Protein AF-A0A2L2LL91-F1 (afdb_monomer)

Secondary structure (DSSP, 8-state):
--HHHHHHHHHHHHHHHHTTTTTS---TTS-TTTTSSS-HHHHHHHHHHHHHHHS----TTT--GGGGSSHHHHIIIIISPP-------

Mean predicted aligned error: 5.46 Å

Organism: Agrobacterium tumefaciens (NCBI:txid358)

Radius of gyration: 13.74 Å; Cα contacts (8 Å, |Δi|>4): 72; chains: 1; bounding box: 45×24×28 Å

Structure (mmCIF, N/CA/C/O backbone):
data_AF-A0A2L2LL91-F1
#
_entry.id   AF-A0A2L2LL91-F1
#
loop_
_atom_site.group_PDB
_atom_site.id
_atom_site.type_symbol
_atom_site.label_atom_id
_atom_site.label_alt_id
_atom_site.label_comp_id
_atom_site.label_asym_id
_atom_site.label_entity_id
_atom_site.label_seq_id
_atom_site.pdbx_PDB_ins_code
_atom_site.Cartn_x
_atom_site.Cartn_y
_atom_site.Cartn_z
_atom_site.occupancy
_atom_site.B_iso_or_equiv
_atom_site.auth_seq_id
_atom_site.auth_comp_id
_atom_site.auth_asym_id
_atom_site.auth_atom_id
_atom_site.pdbx_PDB_model_num
ATOM 1 N N . MET A 1 1 ? -17.875 4.804 -3.226 1.00 62.12 1 MET A N 1
ATOM 2 C CA . MET A 1 1 ? -16.630 5.392 -2.693 1.00 62.12 1 MET A CA 1
ATOM 3 C C . MET A 1 1 ? -16.930 6.799 -2.192 1.00 62.12 1 MET A C 1
ATOM 5 O O . MET A 1 1 ? -17.616 7.523 -2.904 1.00 62.12 1 MET A O 1
ATOM 9 N N . THR A 1 2 ? -16.526 7.149 -0.968 1.00 86.38 2 THR A N 1
ATOM 10 C CA . THR A 1 2 ? -16.686 8.511 -0.415 1.00 86.38 2 THR A CA 1
ATOM 11 C C . THR A 1 2 ? -15.501 9.396 -0.826 1.00 86.38 2 THR A C 1
ATOM 13 O O . THR A 1 2 ? -14.475 8.871 -1.257 1.00 86.38 2 THR A O 1
ATOM 16 N N . GLU A 1 3 ? -15.618 10.723 -0.683 1.00 87.81 3 GLU A N 1
ATOM 17 C CA . GLU A 1 3 ? -14.519 11.655 -1.008 1.00 87.81 3 GLU A CA 1
ATOM 18 C C . GLU A 1 3 ? -13.250 11.374 -0.184 1.00 87.81 3 GLU A C 1
ATOM 20 O O . GLU A 1 3 ? -12.161 11.340 -0.745 1.00 87.81 3 GLU A O 1
ATOM 25 N N . SER A 1 4 ? -13.391 11.046 1.107 1.00 89.75 4 SER A N 1
ATOM 26 C CA . SER A 1 4 ? -12.249 10.685 1.964 1.00 89.75 4 SER A CA 1
ATOM 27 C C . SER A 1 4 ? -11.503 9.451 1.440 1.00 89.75 4 SER A C 1
ATOM 29 O O . SER A 1 4 ? -10.291 9.494 1.262 1.00 89.75 4 SER A O 1
ATOM 31 N N . ILE A 1 5 ? -12.219 8.376 1.080 1.00 92.12 5 ILE A N 1
ATOM 32 C CA . ILE A 1 5 ? -11.584 7.159 0.540 1.00 92.12 5 ILE A CA 1
ATOM 33 C C . ILE A 1 5 ? -10.822 7.472 -0.752 1.00 92.12 5 ILE A C 1
ATOM 35 O O . ILE A 1 5 ? -9.726 6.957 -0.969 1.00 92.12 5 ILE A O 1
ATOM 39 N N . LYS A 1 6 ? -11.370 8.341 -1.607 1.00 92.94 6 LYS A N 1
ATOM 40 C CA . LYS A 1 6 ? -10.705 8.752 -2.846 1.00 92.94 6 LYS A CA 1
ATOM 41 C C . LYS A 1 6 ? -9.405 9.517 -2.569 1.00 92.94 6 LYS A C 1
ATOM 43 O O . LYS A 1 6 ? -8.402 9.247 -3.224 1.00 92.94 6 LYS A O 1
ATOM 48 N N . GLU A 1 7 ? -9.401 10.429 -1.597 1.00 94.31 7 GLU A N 1
ATOM 49 C CA . GLU A 1 7 ? -8.195 11.153 -1.169 1.00 94.31 7 GLU A CA 1
ATOM 50 C C . GLU A 1 7 ? -7.136 10.200 -0.598 1.00 94.31 7 GLU A C 1
ATOM 52 O O . GLU A 1 7 ? -5.974 10.255 -0.995 1.00 94.31 7 GLU A O 1
ATOM 57 N N . GLN A 1 8 ? -7.542 9.274 0.272 1.00 95.12 8 GLN A N 1
ATOM 58 C CA . GLN A 1 8 ? -6.670 8.245 0.846 1.00 95.12 8 GLN A CA 1
ATOM 59 C C . GLN A 1 8 ? -6.061 7.341 -0.238 1.00 95.12 8 GLN A C 1
ATOM 61 O O . GLN A 1 8 ? -4.857 7.084 -0.232 1.00 95.12 8 GLN A O 1
ATOM 66 N N . THR A 1 9 ? -6.871 6.930 -1.216 1.00 95.62 9 THR A N 1
ATOM 67 C CA . THR A 1 9 ? -6.420 6.150 -2.380 1.00 95.62 9 THR A CA 1
ATOM 68 C C . THR A 1 9 ? -5.380 6.927 -3.185 1.00 95.62 9 THR A C 1
ATOM 70 O O . THR A 1 9 ? -4.334 6.385 -3.537 1.00 95.62 9 THR A O 1
ATOM 73 N N . GLN A 1 10 ? -5.624 8.217 -3.439 1.00 95.38 10 GLN A N 1
ATOM 74 C CA . GLN A 1 10 ? -4.687 9.055 -4.185 1.00 95.38 10 GLN A CA 1
ATOM 75 C C . GLN A 1 10 ? -3.347 9.204 -3.455 1.00 95.38 10 GLN A C 1
ATOM 77 O O . GLN A 1 10 ? -2.304 9.136 -4.097 1.00 95.38 10 GLN A O 1
ATOM 82 N N . LEU A 1 11 ? -3.353 9.334 -2.124 1.00 95.69 11 LEU A N 1
ATOM 83 C CA . LEU A 1 11 ? -2.121 9.387 -1.327 1.00 95.69 11 LEU A CA 1
ATOM 84 C C . LEU A 1 11 ? -1.283 8.109 -1.466 1.00 95.69 11 LEU A C 1
ATOM 86 O O . LEU A 1 11 ? -0.057 8.189 -1.555 1.00 95.69 11 LEU A O 1
ATOM 90 N N . ILE A 1 12 ? -1.932 6.942 -1.510 1.00 95.06 12 ILE A N 1
ATOM 91 C CA . ILE A 1 12 ? -1.259 5.655 -1.724 1.00 95.06 12 ILE A CA 1
ATOM 92 C C . ILE A 1 12 ? -0.663 5.598 -3.135 1.00 95.06 12 ILE A C 1
ATOM 94 O O . ILE A 1 12 ? 0.516 5.282 -3.290 1.00 95.06 12 ILE A O 1
ATOM 98 N N . VAL A 1 13 ? -1.438 5.970 -4.159 1.00 95.31 13 VAL A N 1
ATOM 99 C CA . VAL A 1 13 ? -0.972 6.008 -5.556 1.00 95.31 13 VAL A CA 1
ATOM 100 C C . VAL A 1 13 ? 0.220 6.950 -5.720 1.00 95.31 13 VAL A C 1
ATOM 102 O O . VAL A 1 13 ? 1.230 6.572 -6.314 1.00 95.31 13 VAL A O 1
ATOM 105 N N . ASP A 1 14 ? 0.136 8.161 -5.173 1.00 94.75 14 ASP A N 1
ATOM 106 C CA . ASP A 1 14 ? 1.204 9.156 -5.264 1.00 94.75 14 ASP A CA 1
ATOM 107 C C . ASP A 1 14 ? 2.474 8.660 -4.575 1.00 94.75 14 ASP A C 1
ATOM 109 O O . ASP A 1 14 ? 3.571 8.793 -5.121 1.00 94.75 14 ASP A O 1
ATOM 113 N N . TRP A 1 15 ? 2.335 8.019 -3.412 1.00 95.25 15 TRP A N 1
ATOM 114 C CA . TRP A 1 15 ? 3.462 7.403 -2.726 1.00 95.25 15 TRP A CA 1
ATOM 115 C C . TRP A 1 15 ? 4.112 6.300 -3.572 1.00 95.25 15 TRP A C 1
ATOM 117 O O . TRP A 1 15 ? 5.328 6.338 -3.766 1.00 95.25 15 TRP A O 1
ATOM 127 N N . ILE A 1 16 ? 3.336 5.386 -4.165 1.00 93.25 16 ILE A N 1
ATOM 128 C CA . ILE A 1 16 ? 3.868 4.341 -5.061 1.00 93.25 16 ILE A CA 1
ATOM 129 C C . ILE A 1 16 ? 4.590 4.971 -6.260 1.00 93.25 16 ILE A C 1
ATOM 131 O O . ILE A 1 16 ? 5.671 4.517 -6.644 1.00 93.25 16 ILE A O 1
ATOM 135 N N . LYS A 1 17 ? 4.060 6.061 -6.823 1.00 92.56 17 LYS A N 1
ATOM 136 C CA . LYS A 1 17 ? 4.734 6.807 -7.894 1.00 92.56 17 LYS A CA 1
ATOM 137 C C . LYS A 1 17 ? 6.083 7.364 -7.440 1.00 92.56 17 LYS A C 1
ATOM 139 O O . LYS A 1 17 ? 7.058 7.240 -8.179 1.00 92.56 17 LYS A O 1
ATOM 144 N N . THR A 1 18 ? 6.190 7.899 -6.219 1.00 92.12 18 THR A N 1
ATOM 145 C CA . THR A 1 18 ? 7.480 8.395 -5.691 1.00 92.12 18 THR A CA 1
ATOM 146 C C . THR A 1 18 ? 8.553 7.310 -5.578 1.00 92.12 18 THR A C 1
ATOM 148 O O . THR A 1 18 ?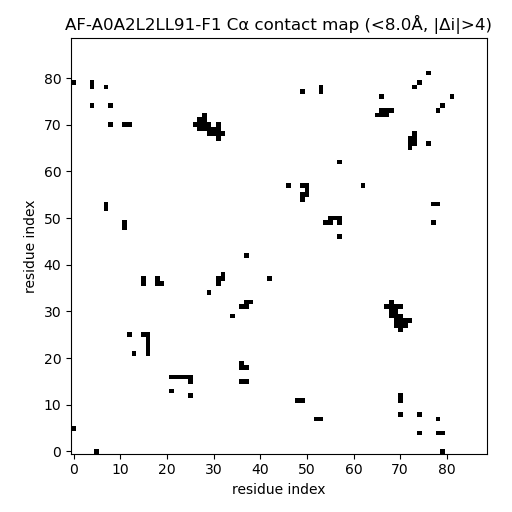 9.740 7.614 -5.662 1.00 92.12 18 THR A O 1
ATOM 151 N N . LEU A 1 19 ? 8.156 6.042 -5.443 1.00 89.38 19 LEU A N 1
ATOM 152 C CA . LEU A 1 19 ? 9.072 4.903 -5.379 1.00 89.38 19 LEU A CA 1
ATOM 153 C C . LEU A 1 19 ? 9.636 4.478 -6.743 1.00 89.38 19 LEU A C 1
ATOM 155 O O . LEU A 1 19 ? 10.562 3.661 -6.764 1.00 89.38 19 LEU A O 1
ATOM 159 N N . ASN A 1 20 ? 9.055 4.979 -7.838 1.00 86.62 20 ASN A N 1
ATOM 160 C CA . ASN A 1 20 ? 9.269 4.540 -9.220 1.00 86.62 20 ASN A CA 1
ATOM 161 C C . ASN A 1 20 ? 9.513 5.740 -10.161 1.00 86.62 20 ASN A C 1
ATOM 163 O O . ASN A 1 20 ? 8.978 5.803 -11.268 1.00 86.62 20 ASN A O 1
ATOM 167 N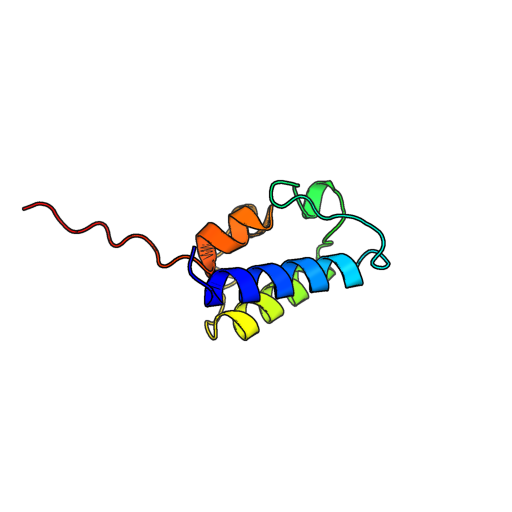 N . ASP A 1 21 ? 10.282 6.727 -9.688 1.00 82.81 21 ASP A N 1
ATOM 168 C CA . ASP A 1 21 ? 10.661 7.960 -10.402 1.00 82.81 21 ASP A CA 1
ATOM 169 C C . ASP A 1 21 ? 9.487 8.844 -10.874 1.00 82.81 21 ASP A C 1
ATOM 171 O O . ASP A 1 21 ? 9.658 9.738 -11.702 1.00 82.81 21 ASP A O 1
ATOM 175 N N . GLY A 1 22 ? 8.275 8.624 -10.354 1.00 73.56 22 GLY A N 1
ATOM 176 C CA . GLY A 1 22 ? 7.089 9.451 -10.596 1.00 73.56 22 GLY A CA 1
ATOM 177 C C . GLY A 1 22 ? 6.489 9.374 -12.005 1.00 73.56 22 GLY A C 1
ATOM 178 O O . GLY A 1 22 ? 5.396 9.893 -12.218 1.00 73.56 22 GLY A O 1
ATOM 179 N N . MET A 1 23 ? 7.174 8.741 -12.962 1.00 64.81 23 MET A N 1
ATOM 180 C CA . MET A 1 23 ? 6.789 8.716 -14.381 1.00 64.81 23 MET A CA 1
ATOM 181 C C . MET A 1 23 ? 5.939 7.505 -14.777 1.00 64.81 23 MET A C 1
ATOM 183 O O . MET A 1 23 ? 5.380 7.489 -15.872 1.00 64.81 23 MET A O 1
ATOM 187 N N . ARG A 1 24 ? 5.843 6.489 -13.914 1.00 80.44 24 ARG A N 1
ATOM 188 C CA . ARG A 1 24 ? 5.039 5.296 -14.175 1.00 80.44 24 ARG A CA 1
ATOM 189 C C . ARG A 1 24 ? 3.598 5.510 -13.712 1.00 80.44 24 ARG A C 1
ATOM 191 O O . ARG A 1 24 ? 3.358 5.867 -12.558 1.00 80.44 24 ARG A O 1
ATOM 198 N N . ASP A 1 25 ? 2.650 5.262 -14.609 1.00 83.50 25 ASP A N 1
ATOM 199 C CA . ASP A 1 25 ? 1.252 5.108 -14.221 1.00 83.50 25 ASP A CA 1
ATOM 200 C C . ASP A 1 25 ? 1.073 3.809 -13.434 1.00 83.50 25 ASP A C 1
ATOM 202 O O . ASP A 1 25 ? 1.634 2.775 -13.790 1.00 83.50 25 ASP A O 1
ATOM 206 N N . VAL A 1 26 ? 0.324 3.905 -12.337 1.00 88.88 26 VAL A N 1
ATOM 207 C CA . VAL A 1 26 ? 0.011 2.788 -11.444 1.00 88.88 26 VAL A CA 1
ATOM 208 C C . VAL A 1 26 ? -1.408 2.355 -11.771 1.00 88.88 26 VAL A C 1
ATOM 210 O O . VAL A 1 26 ? -2.340 3.145 -11.595 1.00 88.88 26 VAL A O 1
ATOM 213 N N . ASP A 1 27 ? -1.559 1.136 -12.276 1.00 93.56 27 ASP A N 1
ATOM 214 C CA . ASP A 1 27 ? -2.869 0.505 -12.403 1.00 93.56 27 ASP A CA 1
ATOM 215 C C . ASP A 1 27 ? -3.334 0.059 -11.006 1.00 93.56 27 ASP A C 1
ATOM 217 O O . ASP A 1 27 ? -2.543 -0.430 -10.200 1.00 93.56 27 ASP A O 1
ATOM 221 N N . LEU A 1 28 ? -4.608 0.281 -10.686 1.00 94.12 28 LEU A N 1
ATOM 222 C CA . LEU A 1 28 ? -5.144 0.004 -9.353 1.00 94.12 28 LEU A CA 1
ATOM 223 C C . LEU A 1 28 ? -5.285 -1.497 -9.078 1.00 94.12 28 LEU A C 1
ATOM 225 O O . LEU A 1 28 ? -5.293 -1.893 -7.912 1.00 94.12 28 LEU A O 1
ATOM 229 N N . ASP A 1 29 ? -5.373 -2.304 -10.137 1.00 95.50 29 ASP A N 1
ATOM 230 C CA . ASP A 1 29 ? -5.462 -3.766 -10.085 1.00 95.50 29 ASP A CA 1
ATOM 231 C C . ASP A 1 29 ? -4.109 -4.459 -10.332 1.00 95.50 29 ASP A C 1
ATOM 233 O O . ASP A 1 29 ? -4.024 -5.684 -10.255 1.00 95.50 29 ASP A O 1
ATOM 237 N N . GLU A 1 30 ? -3.046 -3.702 -10.632 1.00 94.62 30 GLU A N 1
ATOM 238 C CA . GLU A 1 30 ? -1.706 -4.265 -10.822 1.00 94.62 30 GLU A CA 1
ATOM 239 C C . GLU A 1 30 ? -1.153 -4.818 -9.508 1.00 94.62 30 GLU A C 1
ATOM 241 O O . GLU A 1 30 ? -1.216 -4.165 -8.462 1.00 94.62 30 GLU A O 1
ATOM 246 N N . ASP A 1 31 ? -0.564 -6.014 -9.590 1.00 95.31 31 ASP A N 1
ATOM 247 C CA . ASP A 1 31 ? 0.140 -6.607 -8.462 1.00 95.31 31 ASP A CA 1
ATOM 248 C C . ASP A 1 31 ? 1.430 -5.822 -8.182 1.00 95.31 31 ASP A C 1
ATOM 250 O O . ASP A 1 31 ? 2.367 -5.803 -8.986 1.00 95.31 31 ASP A O 1
ATOM 254 N N . LEU A 1 32 ? 1.474 -5.142 -7.041 1.00 94.31 32 LEU A N 1
ATOM 255 C CA . LEU A 1 32 ? 2.542 -4.242 -6.627 1.00 94.31 32 LEU A CA 1
ATOM 256 C C . LEU A 1 32 ? 3.860 -4.973 -6.352 1.00 94.31 32 LEU A C 1
ATOM 258 O O . LEU A 1 32 ? 4.926 -4.362 -6.470 1.00 94.31 32 LEU A O 1
ATOM 262 N N . PHE A 1 33 ? 3.807 -6.253 -5.988 1.00 93.38 33 PHE A N 1
ATOM 263 C CA . PHE A 1 33 ? 4.985 -7.050 -5.668 1.00 93.38 33 PHE A CA 1
ATOM 264 C C . PHE A 1 33 ? 5.554 -7.702 -6.927 1.00 93.38 33 PHE A C 1
ATOM 266 O O . PHE A 1 33 ? 6.750 -7.562 -7.197 1.00 93.38 33 PHE A O 1
ATOM 273 N N . ASP A 1 34 ? 4.701 -8.332 -7.734 1.00 93.38 34 ASP A N 1
ATOM 274 C CA . ASP A 1 34 ? 5.094 -8.990 -8.983 1.00 93.38 34 ASP A CA 1
ATOM 275 C C . ASP A 1 34 ? 5.579 -7.982 -10.034 1.00 93.38 34 ASP A C 1
ATOM 277 O O . ASP A 1 34 ? 6.549 -8.238 -10.753 1.00 93.38 34 ASP A O 1
ATOM 281 N N . SER A 1 35 ? 4.960 -6.799 -10.100 1.00 91.31 35 SER A N 1
ATOM 282 C CA . SER A 1 35 ? 5.419 -5.695 -10.959 1.00 91.31 35 SER A CA 1
ATOM 283 C C . SER A 1 35 ? 6.725 -5.048 -10.486 1.00 91.31 35 SER A C 1
ATOM 285 O O . SER A 1 35 ? 7.361 -4.304 -11.238 1.00 91.31 35 SER A O 1
ATOM 287 N N . GLY A 1 36 ? 7.131 -5.304 -9.238 1.00 91.19 36 GLY A N 1
ATOM 288 C CA . GLY A 1 36 ? 8.292 -4.687 -8.603 1.00 91.19 36 GLY A CA 1
ATOM 289 C C . GLY A 1 36 ? 8.083 -3.232 -8.167 1.00 91.19 36 GLY A C 1
ATOM 290 O O . GLY A 1 36 ? 9.053 -2.581 -7.763 1.00 91.19 36 GLY A O 1
ATOM 291 N N . LEU A 1 37 ? 6.848 -2.715 -8.210 1.00 92.62 37 LEU A N 1
ATOM 292 C CA . LEU A 1 37 ? 6.505 -1.374 -7.720 1.00 92.62 37 LEU A CA 1
ATOM 293 C C . LEU A 1 37 ? 6.806 -1.220 -6.222 1.00 92.62 37 LEU A C 1
ATOM 295 O O . LEU A 1 37 ? 7.273 -0.162 -5.779 1.00 92.62 37 LEU A O 1
ATOM 299 N N . VAL A 1 38 ? 6.582 -2.290 -5.456 1.00 93.25 38 VAL A N 1
ATOM 300 C CA . VAL A 1 38 ? 6.824 -2.398 -4.018 1.00 93.25 38 VAL A CA 1
ATOM 301 C C . VAL A 1 38 ? 7.707 -3.618 -3.750 1.00 93.25 38 VAL A C 1
ATOM 303 O O . VAL A 1 38 ? 7.364 -4.752 -4.056 1.00 93.25 38 VAL A O 1
ATOM 306 N N . SER A 1 39 ? 8.872 -3.390 -3.142 1.00 91.69 39 SER A N 1
ATOM 307 C CA . SER A 1 39 ? 9.756 -4.455 -2.654 1.00 91.69 39 SER A CA 1
ATOM 308 C C . SER A 1 39 ? 9.503 -4.753 -1.175 1.00 91.69 39 SER A C 1
ATOM 310 O O . SER A 1 39 ? 8.859 -3.966 -0.485 1.00 91.69 39 SER A O 1
ATOM 312 N N . SER A 1 40 ? 10.094 -5.822 -0.632 1.00 88.75 40 SER A N 1
ATOM 313 C CA . SER A 1 40 ? 9.922 -6.211 0.780 1.00 88.75 40 SER A CA 1
ATOM 314 C C . SER A 1 40 ? 10.274 -5.106 1.789 1.00 88.75 40 SER A C 1
ATOM 316 O O . SER A 1 40 ? 9.648 -5.006 2.837 1.00 88.75 40 SER A O 1
ATOM 318 N N . LEU A 1 41 ? 11.253 -4.242 1.489 1.00 90.69 41 LEU A N 1
ATOM 319 C CA . LEU A 1 41 ? 11.581 -3.104 2.361 1.00 90.69 41 LEU A CA 1
ATOM 320 C C . LEU A 1 41 ? 10.545 -1.978 2.244 1.00 90.69 41 LEU A C 1
ATOM 322 O O . LEU A 1 41 ? 10.175 -1.364 3.243 1.00 90.69 41 LEU A O 1
ATOM 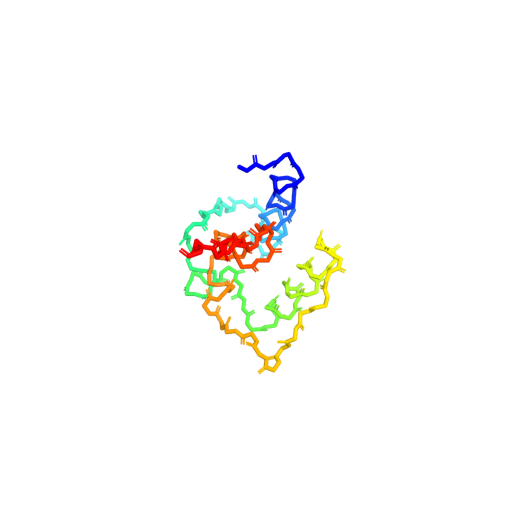326 N N . LYS A 1 42 ? 10.081 -1.707 1.018 1.00 93.00 42 LYS A N 1
ATOM 327 C CA . LYS A 1 42 ? 9.048 -0.699 0.748 1.00 93.00 42 LYS A CA 1
ATOM 328 C C . LYS A 1 42 ? 7.695 -1.136 1.319 1.00 93.00 42 LYS A C 1
ATOM 330 O O . LYS A 1 42 ? 6.928 -0.283 1.738 1.00 93.00 42 LYS A O 1
ATOM 335 N N . PHE A 1 43 ? 7.437 -2.437 1.422 1.00 93.56 43 PHE A N 1
ATOM 336 C CA . PHE A 1 43 ? 6.233 -2.979 2.048 1.00 93.56 43 PHE A CA 1
ATOM 337 C C . PHE A 1 43 ? 6.049 -2.488 3.489 1.00 93.56 43 PHE A C 1
ATOM 339 O O . PHE A 1 43 ? 4.991 -1.971 3.828 1.00 93.56 43 PHE A O 1
ATOM 346 N N . MET A 1 44 ? 7.103 -2.518 4.310 1.00 94.12 44 MET A N 1
ATOM 347 C CA . MET A 1 44 ? 7.029 -1.979 5.676 1.00 94.12 44 MET A CA 1
ATOM 348 C C . MET A 1 44 ? 6.669 -0.487 5.701 1.00 94.12 44 MET A C 1
ATOM 350 O O . MET A 1 44 ? 5.983 -0.025 6.605 1.00 94.12 44 MET A O 1
ATOM 354 N N . GLN A 1 45 ? 7.111 0.283 4.704 1.00 94.75 45 GLN A N 1
ATOM 355 C CA . GLN A 1 45 ? 6.756 1.700 4.581 1.00 94.75 45 GLN A CA 1
ATOM 356 C C . GLN A 1 45 ? 5.313 1.896 4.100 1.00 94.75 45 GLN A C 1
ATOM 358 O O . GLN A 1 45 ? 4.663 2.849 4.525 1.00 94.75 45 GLN A O 1
ATOM 363 N N . LEU A 1 46 ? 4.815 0.997 3.247 1.00 94.94 46 LEU A N 1
ATOM 364 C CA . LEU A 1 46 ? 3.424 0.978 2.805 1.00 94.94 46 LEU A CA 1
ATOM 365 C C . LEU A 1 46 ? 2.478 0.715 3.980 1.00 94.94 46 LEU A C 1
ATOM 367 O O . LEU A 1 46 ? 1.491 1.428 4.126 1.00 94.94 46 LEU A O 1
ATOM 371 N N . VAL A 1 47 ? 2.814 -0.239 4.852 1.00 94.81 47 VAL A N 1
ATOM 372 C CA . VAL A 1 47 ? 2.053 -0.510 6.081 1.00 94.81 47 VAL A CA 1
ATOM 373 C C . VAL A 1 47 ? 1.946 0.758 6.934 1.00 94.81 47 VAL A C 1
ATOM 375 O O . VAL A 1 47 ? 0.843 1.214 7.213 1.00 94.81 47 VAL A O 1
ATOM 378 N N . LEU A 1 48 ? 3.076 1.408 7.238 1.00 94.44 48 LEU A N 1
ATOM 379 C CA . LEU A 1 48 ? 3.093 2.661 8.010 1.00 94.44 48 LEU A CA 1
ATOM 380 C C . LEU A 1 48 ? 2.287 3.790 7.341 1.00 94.44 48 LEU A C 1
ATOM 382 O O . LEU A 1 48 ? 1.690 4.633 8.016 1.00 94.44 48 LEU A O 1
ATOM 386 N N . LEU A 1 49 ? 2.284 3.846 6.005 1.00 95.75 49 LEU A N 1
ATOM 387 C CA . LEU A 1 49 ? 1.468 4.803 5.265 1.00 95.75 49 LEU A CA 1
ATOM 388 C C . LEU A 1 49 ? -0.023 4.516 5.461 1.00 95.75 49 LEU A C 1
ATOM 390 O O . LEU A 1 49 ? -0.775 5.449 5.737 1.00 95.75 49 LEU A O 1
ATOM 394 N N . ILE A 1 50 ? -0.440 3.256 5.340 1.00 94.94 50 ILE A N 1
ATOM 395 C CA . ILE A 1 50 ? -1.832 2.841 5.534 1.00 94.94 50 ILE A CA 1
ATOM 396 C C . ILE A 1 50 ? -2.285 3.186 6.951 1.00 94.94 50 ILE A C 1
ATOM 398 O O . ILE A 1 50 ? -3.333 3.812 7.106 1.00 94.94 50 ILE A O 1
ATOM 402 N N . GLU A 1 51 ? -1.474 2.900 7.970 1.00 95.38 51 GLU A N 1
ATOM 403 C CA . GLU A 1 51 ? -1.791 3.254 9.358 1.00 95.38 51 GLU A CA 1
ATOM 404 C C . GLU A 1 51 ? -1.977 4.758 9.546 1.00 95.38 51 GLU A C 1
ATOM 406 O O . GLU A 1 51 ? -2.920 5.221 10.187 1.00 95.38 51 GLU A O 1
ATOM 411 N N . ARG A 1 52 ? -1.102 5.559 8.933 1.00 94.62 52 ARG A N 1
ATOM 412 C CA . ARG A 1 52 ? -1.193 7.019 8.992 1.00 94.62 52 ARG A CA 1
ATOM 413 C C . ARG A 1 52 ? -2.446 7.554 8.297 1.00 94.62 52 ARG A C 1
ATOM 415 O O . ARG A 1 52 ? -3.018 8.540 8.755 1.00 94.62 52 ARG A O 1
ATOM 422 N N . VAL A 1 53 ? -2.818 6.962 7.166 1.00 93.75 53 VAL A N 1
ATOM 423 C CA . VAL A 1 53 ? -3.930 7.411 6.318 1.00 93.75 53 VAL A CA 1
ATOM 424 C C . VAL A 1 53 ? -5.284 6.997 6.905 1.00 93.75 53 VAL A C 1
ATOM 426 O O . VAL A 1 53 ? -6.248 7.760 6.821 1.00 93.75 53 VAL A O 1
ATOM 429 N N . THR A 1 54 ? -5.349 5.820 7.526 1.00 90.69 54 THR A N 1
ATOM 430 C CA . THR A 1 54 ? -6.554 5.269 8.170 1.00 90.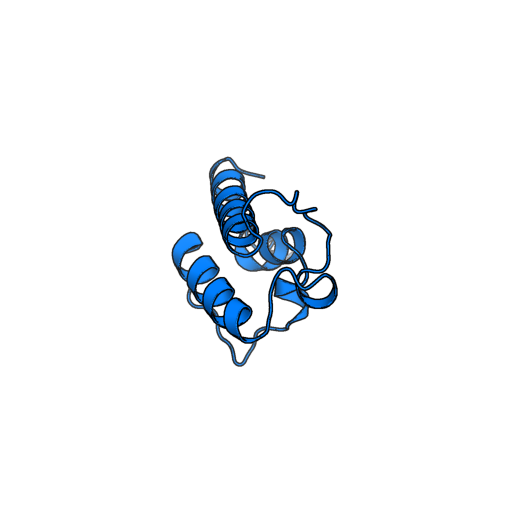69 54 THR A CA 1
ATOM 431 C C . THR A 1 54 ? -6.699 5.698 9.630 1.00 90.69 54 THR A C 1
ATOM 433 O O . THR A 1 54 ? -7.814 5.778 10.143 1.00 90.69 54 THR A O 1
ATOM 436 N N . GLY A 1 55 ? -5.585 5.986 10.306 1.00 92.19 55 GLY A N 1
ATOM 437 C CA . GLY A 1 55 ? -5.529 6.158 11.756 1.00 92.19 55 GLY A CA 1
ATOM 438 C C . GLY A 1 55 ? -5.668 4.844 12.535 1.00 92.19 55 GLY A C 1
ATOM 439 O O . GLY A 1 55 ? -5.935 4.893 13.736 1.00 92.19 55 GLY A O 1
ATOM 440 N N . GLN A 1 56 ? -5.537 3.692 11.872 1.00 89.88 56 GLN A N 1
ATOM 441 C CA . GLN A 1 56 ? -5.657 2.361 12.467 1.00 89.88 56 GLN A CA 1
ATOM 442 C C . GLN A 1 56 ? -4.307 1.652 12.440 1.00 89.88 56 GLN A C 1
ATOM 444 O O . GLN A 1 56 ? -3.593 1.746 11.454 1.00 89.88 56 GLN A O 1
ATOM 449 N N . GLU A 1 57 ? -3.960 0.946 13.512 1.00 91.12 57 GLU A N 1
ATOM 450 C CA . GLU A 1 57 ? -2.759 0.106 13.544 1.00 91.12 57 GLU A CA 1
ATOM 451 C C . GLU A 1 57 ? -2.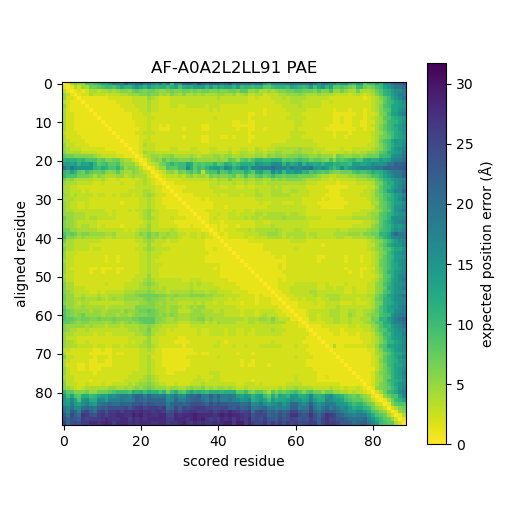992 -1.162 12.712 1.00 91.12 57 GLU A C 1
ATOM 453 O O . GLU A 1 57 ? -4.084 -1.739 12.740 1.00 91.12 57 GLU A O 1
ATOM 458 N N . VAL A 1 58 ? -1.978 -1.580 11.961 1.00 91.69 58 VAL A N 1
ATOM 459 C CA . VAL A 1 58 ? -2.011 -2.789 11.142 1.00 91.69 58 VAL A CA 1
ATOM 460 C C . VAL A 1 58 ? -1.309 -3.900 11.914 1.00 91.69 58 VAL A C 1
ATOM 462 O O . VAL A 1 58 ? -0.106 -3.849 12.163 1.00 91.69 58 VAL A O 1
ATOM 465 N N . ASP 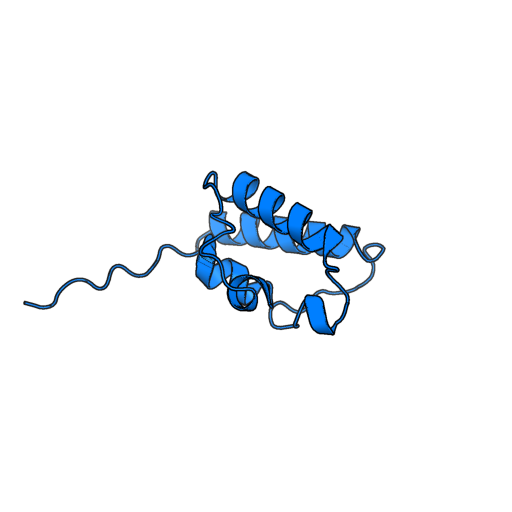A 1 59 ? -2.064 -4.933 12.280 1.00 90.94 59 ASP A N 1
ATOM 466 C CA . ASP A 1 59 ? -1.513 -6.093 12.973 1.00 90.94 59 ASP A CA 1
ATOM 467 C C . ASP A 1 59 ? -0.781 -7.022 11.996 1.00 90.94 59 ASP A C 1
ATOM 469 O O . ASP A 1 59 ? -1.373 -7.859 11.315 1.00 90.94 59 ASP A O 1
ATOM 473 N N . MET A 1 60 ? 0.541 -6.873 11.954 1.00 88.31 60 MET A N 1
ATOM 474 C CA . MET A 1 60 ? 1.424 -7.635 11.072 1.00 88.31 60 MET A CA 1
ATOM 475 C C . MET A 1 60 ? 1.373 -9.154 11.290 1.00 88.31 60 MET A C 1
ATOM 477 O O . MET A 1 60 ? 1.764 -9.892 10.388 1.00 88.31 60 MET A O 1
ATOM 481 N N . ASP A 1 61 ? 0.908 -9.624 12.452 1.00 90.81 61 ASP A N 1
ATOM 482 C CA . ASP A 1 61 ? 0.785 -11.056 12.733 1.00 90.81 61 ASP A CA 1
ATOM 483 C C . ASP A 1 61 ? -0.495 -11.664 12.129 1.00 90.81 61 ASP A C 1
ATOM 485 O O . ASP A 1 61 ? -0.573 -12.884 11.965 1.00 90.81 61 ASP A O 1
ATOM 489 N N . SER A 1 62 ? -1.497 -10.839 11.797 1.00 87.00 62 SER A N 1
ATOM 490 C CA . SER A 1 62 ? -2.787 -11.284 11.250 1.00 87.00 62 SER A CA 1
ATOM 491 C C . SER A 1 62 ? -3.058 -10.845 9.814 1.00 87.00 62 SER A C 1
ATOM 493 O O . SER A 1 62 ? -3.991 -11.363 9.198 1.00 87.00 62 SER A O 1
ATOM 495 N N . VAL A 1 63 ? -2.259 -9.929 9.266 1.00 89.00 63 VAL A N 1
ATOM 496 C CA . VAL A 1 63 ? -2.418 -9.496 7.877 1.00 89.00 63 VAL A CA 1
ATOM 497 C C . VAL A 1 63 ? -1.854 -10.498 6.871 1.00 89.00 63 VAL A C 1
ATOM 499 O O . VAL A 1 63 ? -0.798 -11.101 7.065 1.00 89.00 63 VAL A O 1
ATOM 502 N N . GLU A 1 64 ? -2.549 -10.623 5.746 1.00 91.56 64 GLU A N 1
ATOM 503 C CA . GLU A 1 64 ? -2.159 -11.457 4.610 1.00 91.56 64 GLU A CA 1
ATOM 504 C C . GLU A 1 64 ? -1.584 -10.583 3.486 1.00 91.56 64 GLU A C 1
ATOM 506 O O . GLU A 1 64 ? -2.022 -9.451 3.263 1.00 91.56 64 GLU A O 1
ATOM 511 N N . LEU A 1 65 ? -0.587 -11.095 2.757 1.00 89.94 65 LEU A N 1
ATOM 512 C CA . LEU A 1 65 ? 0.105 -10.329 1.712 1.00 89.94 65 LEU A CA 1
ATOM 513 C C . LEU A 1 65 ? -0.851 -9.935 0.573 1.00 89.94 65 LEU A C 1
ATOM 515 O O . LEU A 1 65 ? -0.740 -8.850 0.004 1.00 89.94 65 LEU A O 1
ATOM 519 N N . GLU A 1 66 ? -1.841 -10.782 0.306 1.00 92.75 66 GLU A N 1
ATOM 520 C CA . GLU A 1 66 ? -2.916 -10.591 -0.660 1.00 92.75 66 GLU A CA 1
ATOM 521 C C . GLU A 1 66 ? -3.703 -9.297 -0.406 1.00 92.75 66 GLU A C 1
ATOM 523 O O . GLU A 1 66 ? -4.139 -8.651 -1.360 1.00 92.75 66 GLU A O 1
ATOM 528 N N . GLN A 1 67 ? -3.821 -8.857 0.852 1.00 94.75 67 GLN A N 1
ATOM 529 C CA . GLN A 1 67 ? -4.517 -7.618 1.226 1.00 94.75 67 GLN A CA 1
ATOM 530 C C . GLN A 1 67 ? -3.773 -6.354 0.768 1.00 94.75 67 GLN A C 1
ATOM 532 O O . GLN A 1 67 ? -4.359 -5.274 0.721 1.00 94.75 67 GLN A O 1
ATOM 537 N N . PHE A 1 68 ? -2.497 -6.488 0.401 1.00 95.69 68 PHE A N 1
ATOM 538 C CA . PHE A 1 68 ? -1.645 -5.408 -0.101 1.00 95.69 68 PHE A CA 1
ATOM 539 C C . PHE A 1 68 ? -1.202 -5.625 -1.551 1.00 95.69 68 PHE A C 1
ATOM 541 O O . PHE A 1 68 ? -0.383 -4.855 -2.053 1.00 95.69 68 PHE A O 1
ATOM 548 N N . SER A 1 69 ? -1.708 -6.675 -2.208 1.00 94.50 69 SER A N 1
ATOM 549 C CA . SER A 1 69 ? -1.291 -7.074 -3.556 1.00 94.50 69 SER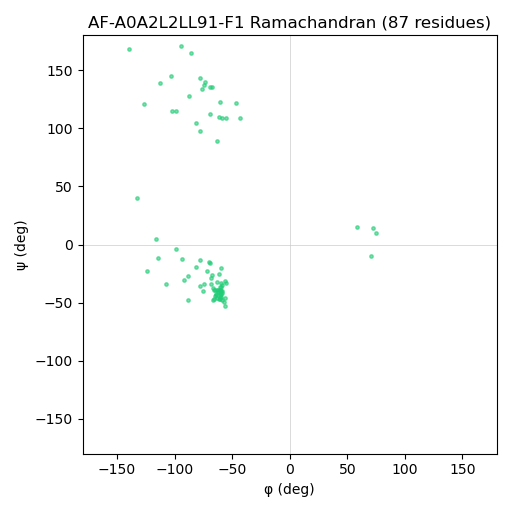 A CA 1
ATOM 550 C C . SER A 1 69 ? -1.524 -5.977 -4.590 1.00 94.50 69 SER A C 1
ATOM 552 O O . SER A 1 69 ? -0.676 -5.779 -5.443 1.00 94.50 69 SER A O 1
ATOM 554 N N . SER A 1 70 ? -2.606 -5.207 -4.483 1.00 97.00 70 SER A N 1
ATOM 555 C CA . SER A 1 70 ? -2.925 -4.092 -5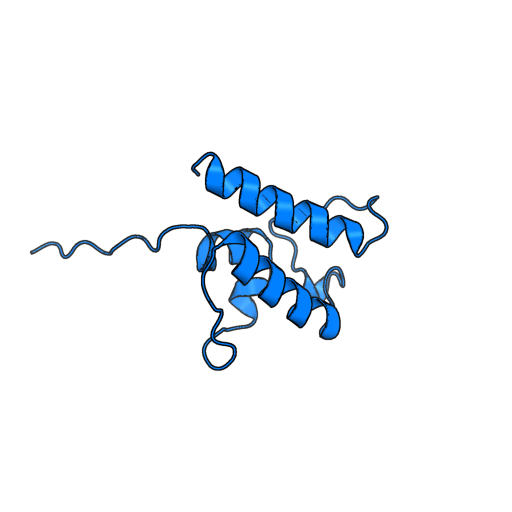.381 1.00 97.00 70 SER A CA 1
ATOM 556 C C . SER A 1 70 ? -3.482 -2.890 -4.616 1.00 97.00 70 SER A C 1
ATOM 558 O O . SER A 1 70 ? -3.842 -2.989 -3.438 1.00 97.00 70 SER A O 1
ATOM 560 N N . VAL A 1 71 ? -3.590 -1.730 -5.273 1.00 96.44 71 VAL A N 1
ATOM 561 C CA . VAL A 1 71 ? -4.220 -0.554 -4.645 1.00 96.44 71 VAL A CA 1
ATOM 562 C C . VAL A 1 71 ? -5.687 -0.842 -4.320 1.00 96.44 71 VAL A C 1
ATOM 564 O O . VAL A 1 71 ? -6.149 -0.470 -3.243 1.00 96.44 71 VAL A O 1
ATOM 567 N N . ASN A 1 72 ? -6.403 -1.550 -5.196 1.00 95.69 72 ASN A N 1
ATOM 568 C CA . ASN A 1 72 ? -7.779 -1.966 -4.929 1.00 95.69 72 ASN A CA 1
ATOM 569 C C . ASN A 1 72 ? -7.869 -2.945 -3.751 1.00 95.69 72 ASN A C 1
ATOM 571 O O . ASN A 1 72 ? -8.745 -2.776 -2.907 1.00 95.69 72 ASN A O 1
ATOM 575 N N . ALA A 1 73 ? -6.930 -3.889 -3.615 1.00 95.88 73 ALA A N 1
ATOM 576 C CA . ALA A 1 73 ? -6.883 -4.764 -2.443 1.00 95.88 73 ALA A CA 1
ATOM 577 C C . ALA A 1 73 ? -6.740 -3.954 -1.143 1.00 95.88 73 ALA A C 1
ATOM 579 O O . ALA A 1 73 ? -7.450 -4.214 -0.170 1.00 95.88 73 ALA A O 1
ATOM 580 N N . ILE A 1 74 ? -5.895 -2.916 -1.148 1.00 95.19 74 ILE A N 1
ATOM 581 C CA . ILE A 1 74 ? -5.719 -2.035 0.013 1.00 95.19 74 ILE A CA 1
ATOM 582 C C . ILE A 1 74 ? -7.008 -1.264 0.314 1.00 95.19 74 ILE A C 1
ATOM 584 O O . ILE A 1 74 ? -7.422 -1.159 1.470 1.00 95.19 74 ILE A O 1
ATOM 588 N N . VAL A 1 75 ? -7.658 -0.726 -0.719 1.00 94.38 75 VAL A N 1
ATOM 589 C CA . VAL A 1 75 ? -8.935 -0.015 -0.580 1.00 94.38 75 VAL A CA 1
ATOM 590 C C . VAL A 1 75 ? -9.978 -0.924 0.064 1.00 94.38 75 VAL A C 1
ATOM 592 O O . VAL A 1 75 ? -10.600 -0.528 1.049 1.00 94.38 75 VAL A O 1
ATOM 595 N N . ASP A 1 76 ? -10.129 -2.143 -0.442 1.00 93.81 76 ASP A N 1
ATOM 596 C CA . ASP A 1 76 ? -11.157 -3.083 -0.002 1.00 93.81 76 ASP A CA 1
ATOM 597 C C . ASP A 1 76 ? -10.936 -3.593 1.428 1.00 93.81 76 ASP A C 1
ATOM 599 O O . ASP A 1 76 ? -11.908 -3.811 2.154 1.00 93.81 76 ASP A O 1
ATOM 603 N N . ASN A 1 77 ? -9.677 -3.754 1.848 1.00 93.25 77 ASN A N 1
ATOM 604 C CA . ASN A 1 77 ? -9.339 -4.302 3.163 1.00 93.25 77 ASN A CA 1
ATOM 605 C C . ASN A 1 77 ? -9.158 -3.237 4.255 1.00 93.25 77 ASN A C 1
ATOM 607 O O . ASN A 1 77 ? -9.432 -3.525 5.418 1.00 93.25 77 ASN A O 1
ATOM 611 N N . PHE A 1 78 ? -8.712 -2.024 3.907 1.00 92.62 78 PHE A N 1
ATOM 612 C CA . PHE A 1 78 ? -8.300 -1.018 4.898 1.00 92.62 78 PHE A CA 1
ATOM 613 C C . PHE A 1 78 ? -9.025 0.328 4.792 1.00 92.62 78 PHE A C 1
ATOM 615 O O . PHE A 1 78 ? -9.056 1.069 5.774 1.00 92.62 78 PHE A O 1
ATOM 622 N N . LEU A 1 79 ? -9.596 0.688 3.634 1.00 91.62 79 LEU A N 1
ATOM 623 C CA . LEU A 1 79 ? -10.243 2.000 3.448 1.00 91.62 79 LEU A CA 1
ATOM 624 C C . LEU A 1 79 ? -11.769 1.913 3.397 1.00 91.62 79 LEU A C 1
ATOM 626 O O . LEU A 1 79 ? -12.467 2.833 3.836 1.00 91.62 79 LEU A O 1
ATOM 630 N N . LEU A 1 80 ? -12.312 0.831 2.840 1.00 88.50 80 LEU A N 1
ATOM 631 C CA . LEU A 1 80 ? -13.744 0.597 2.846 1.00 88.50 80 LEU A CA 1
ATOM 632 C C . LEU A 1 80 ? -14.182 0.114 4.231 1.00 88.50 80 LEU A C 1
ATOM 634 O O . LEU A 1 80 ? -13.575 -0.795 4.795 1.00 88.50 80 LEU A O 1
ATOM 638 N N . PRO A 1 81 ? -15.270 0.673 4.790 1.00 75.06 81 PRO A N 1
ATOM 639 C CA . PRO A 1 81 ? -15.878 0.070 5.960 1.00 75.06 81 PRO A CA 1
ATOM 640 C C . PRO A 1 81 ? -16.322 -1.340 5.572 1.00 75.06 81 PRO A C 1
ATOM 642 O O . PRO A 1 81 ? -17.106 -1.491 4.630 1.00 75.06 81 PRO A O 1
ATOM 645 N N . THR A 1 82 ? -15.830 -2.357 6.290 1.00 63.16 82 THR A N 1
ATOM 646 C CA . THR A 1 82 ? -16.299 -3.737 6.133 1.00 63.16 82 THR A CA 1
ATOM 647 C C . THR A 1 82 ? -17.823 -3.696 6.128 1.00 63.16 82 THR A C 1
ATOM 649 O O . THR A 1 82 ? -18.402 -3.156 7.081 1.00 63.16 82 THR A O 1
ATOM 652 N N . PRO A 1 83 ? -18.502 -4.179 5.071 1.00 55.66 83 PRO A N 1
ATOM 653 C CA . PRO A 1 83 ? -19.949 -4.185 5.062 1.00 55.66 83 PRO A CA 1
ATOM 654 C C . PRO A 1 83 ? -20.382 -5.020 6.260 1.00 55.66 83 PRO A C 1
ATOM 656 O O . PRO A 1 83 ? -20.176 -6.232 6.287 1.00 55.66 83 PRO A O 1
ATOM 659 N N . ALA A 1 84 ? -20.922 -4.354 7.284 1.00 52.03 84 ALA A N 1
ATOM 660 C CA . ALA A 1 84 ? -21.528 -5.028 8.411 1.00 52.03 84 ALA A CA 1
ATOM 661 C C . ALA A 1 84 ? -22.584 -5.953 7.809 1.00 52.03 84 ALA A C 1
ATOM 663 O O . ALA A 1 84 ? -23.579 -5.480 7.252 1.00 52.03 84 ALA A O 1
ATOM 664 N N . LEU A 1 85 ? -22.329 -7.262 7.840 1.00 54.94 85 LEU A N 1
ATOM 665 C CA . LEU A 1 85 ? -23.334 -8.258 7.516 1.00 54.94 85 LEU A CA 1
ATOM 666 C C . LEU A 1 85 ? -24.427 -8.091 8.571 1.00 54.94 85 LEU A C 1
ATOM 668 O O . LEU A 1 85 ? -24.358 -8.647 9.664 1.00 54.94 85 LEU A O 1
ATOM 672 N N . ASN A 1 86 ? -25.396 -7.226 8.274 1.00 46.69 86 ASN A N 1
ATOM 673 C CA . ASN A 1 86 ? -26.577 -7.038 9.089 1.00 46.69 86 ASN A CA 1
ATOM 674 C C . ASN A 1 86 ? -27.309 -8.375 9.103 1.00 46.69 86 ASN A C 1
ATOM 676 O O . ASN A 1 86 ? -27.846 -8.800 8.080 1.00 46.69 86 ASN A O 1
ATOM 680 N N . ASN A 1 87 ? -27.292 -9.022 10.269 1.00 53.41 87 ASN A N 1
ATOM 681 C CA . ASN A 1 87 ? -28.112 -10.179 10.595 1.00 53.41 87 ASN A CA 1
ATOM 682 C C . ASN A 1 87 ? -29.539 -9.955 10.086 1.00 53.41 87 ASN A C 1
ATOM 684 O O . ASN A 1 87 ? -30.292 -9.152 10.643 1.00 53.41 87 ASN A O 1
ATOM 688 N N . VAL A 1 88 ? -29.910 -10.693 9.043 1.00 54.28 88 VAL A N 1
ATOM 689 C CA . VAL A 1 88 ? -31.312 -10.921 8.726 1.00 54.28 88 VAL A CA 1
ATOM 690 C C . VAL A 1 88 ? -31.760 -12.045 9.656 1.00 54.28 88 VAL A C 1
ATOM 692 O O . VAL A 1 88 ? -31.327 -13.186 9.515 1.00 54.28 88 VAL A O 1
ATOM 695 N N . VAL A 1 89 ? -32.509 -11.606 10.670 1.00 52.25 89 VAL A N 1
ATOM 696 C CA . VAL A 1 89 ? -33.436 -12.326 11.562 1.00 52.25 89 VAL A CA 1
ATOM 697 C C . VAL A 1 89 ? -33.914 -13.690 11.078 1.00 52.25 89 VAL A C 1
ATOM 699 O O . VAL A 1 89 ? -34.323 -13.791 9.901 1.00 52.25 89 VAL A O 1
#

pLDDT: mean 87.93, std 12.22, range [46.69, 97.0]

Foldseek 3Di:
DDPLLVVLLVQLQCVLCVQVVVPDHFDQPAFCDVVVSADPVNVVVSQVSLCVSQVDHDDPVPDDVQCVRGSVSVSQPRVDDDPPPPDDD

Nearest PDB structures (foldseek):
  7r49-assembly2_E  TM=8.107E-01  e=1.073E-02  Lactiplantibacillus plantarum subsp. plantarum NC8
  4bph-assembly1_A  TM=7.522E-01  e=4.426E-03  Bacillus subtilis
  7r49-assembly3_F  TM=8.047E-01  e=1.007E-02  Lactiplantibacillus plantarum subsp. plantarum NC8
  7r49-assembly1_H  TM=7.381E-0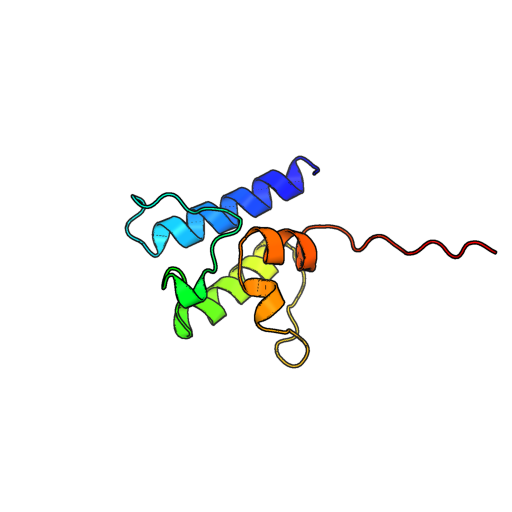1  e=6.073E-03  Lactiplantibacillus plantarum subsp. plantarum NC8
  2n5i-assembly1_A  TM=7.039E-01  e=1.298E-02  Pseudomonas protegens Pf-5

InterPro domains:
  IPR009081 Phosphopantetheine binding ACP domain [PF00550] (17-76)
  IPR009081 Phosphopantetheine binding ACP domain [PS50075] (2-82)
  IPR036736 ACP-like superfamily [G3DSA:1.10.1200.10] (3-78)
  IPR036736 ACP-like superfamily [SSF47336] (16-76)

Sequence (89 aa):
MTESIKEQTQLIVDWIKTLNDGMRDVDLDEDLFDSGLVSSLKFMQLVLLIERVTGQEVDMDSVELEQFSSVNAIVDNFLLPTPALNNVV

Solvent-accessible surface area (backbone atoms only — not comparable to full-atom values): 5419 Å² total; per-residue (Å²): 136,54,73,66,48,53,53,51,51,47,54,54,53,52,51,50,21,65,68,53,81,57,77,54,86,78,60,49,82,44,47,29,55,86,72,58,63,36,48,83,72,50,44,60,54,49,51,56,47,50,23,67,70,65,73,45,86,77,58,77,91,77,61,59,70,69,46,59,31,18,58,50,35,33,39,64,69,68,60,44,77,73,78,77,79,73,81,80,127